Protein AF-A0A1B9EQ49-F1 (afdb_monomer_lite)

Secondary structure (DSSP, 8-state):
--------S-------------S--S-------HHHHHHHHHHHHH-SS--HHHHHHHHHHTHHHHHTTGGGSHHHHHS-SSS---GGGSPPPSSSS--HHHHHHHHHT--HHHHHHHHHHHHHHHSS--HHHHHHHH-SHHHHHHHHHHHHHHIIIIIHHHHTTS--

Sequence (168 aa):
MRESIDANPSGVVVLAELSFSASDPAQVRFAVSSMWEVAPSFRLLRARAVHPVHRAWTDQVRPRPTAAGLDRGRLSELIPPSGYVPDFLNPAPAGPAPAPQAEWRAIRASATGRVRQDLDHLARHRGTLGPRLRTLHADPDARLGKLTGELEAYGEVALAPYRARGCS

Foldseek 3Di:
DDDDDDDDDDDDDPPDDDDDDDDDPDDPQAADAPVVVVQVLLLQLVDPDHDPVCVVLSVVQNVQCVVVVLCVDPSVQQRDNDDDHQCLLVDDDPDRHDDNVVSLVSSLVDDLVSLLVSLVVSCVVVVHGDPLSVVCNVPVNVNSVVVSVSSVSCCVRRPVVPPVVPDD

pLDDT: mean 79.98, std 22.29, range [30.91, 98.44]

Radius of gyration: 20.29 Å; chains: 1; bounding box: 47×72×36 Å

Structure (mmCIF, N/CA/C/O backbone):
data_AF-A0A1B9EQ49-F1
#
_entry.id   AF-A0A1B9EQ49-F1
#
loop_
_atom_site.group_PDB
_atom_site.id
_atom_site.type_symbol
_atom_site.label_atom_id
_atom_site.label_alt_id
_atom_site.label_comp_id
_atom_site.label_asym_id
_atom_site.label_entity_id
_atom_site.label_seq_id
_atom_site.pdbx_PDB_ins_code
_atom_site.Cartn_x
_atom_site.Cartn_y
_atom_site.Cartn_z
_atom_site.occupancy
_atom_site.B_iso_or_equiv
_atom_site.auth_seq_id
_atom_site.auth_comp_id
_atom_site.auth_asym_id
_atom_site.auth_atom_id
_atom_site.pdbx_PDB_model_num
ATOM 1 N N . MET A 1 1 ? 12.658 56.145 1.649 1.00 35.97 1 MET A N 1
ATOM 2 C CA . MET A 1 1 ? 11.307 56.172 1.055 1.00 35.97 1 MET A CA 1
ATOM 3 C C . MET A 1 1 ? 10.518 55.073 1.742 1.00 35.97 1 MET A C 1
ATOM 5 O O . MET A 1 1 ? 10.991 53.947 1.766 1.00 35.97 1 MET A O 1
ATOM 9 N N . ARG A 1 2 ? 9.461 55.447 2.466 1.00 37.12 2 ARG A N 1
ATOM 10 C CA . ARG A 1 2 ? 8.596 54.535 3.225 1.00 37.12 2 ARG A CA 1
ATOM 11 C C . ARG A 1 2 ? 7.690 53.788 2.254 1.00 37.12 2 ARG A C 1
ATOM 13 O O . ARG A 1 2 ? 7.083 54.456 1.431 1.00 37.12 2 ARG A O 1
ATOM 20 N N . GLU A 1 3 ? 7.506 52.492 2.464 1.00 31.33 3 GLU A N 1
ATOM 21 C CA . GLU A 1 3 ? 6.237 51.823 2.180 1.00 31.33 3 GLU A CA 1
ATOM 22 C C . GLU A 1 3 ? 6.036 50.702 3.205 1.00 31.33 3 GLU A C 1
ATOM 24 O O . GLU A 1 3 ? 6.805 49.747 3.286 1.00 31.33 3 GLU A O 1
ATOM 29 N N . SER A 1 4 ? 5.029 50.897 4.051 1.00 39.56 4 SER A N 1
ATOM 30 C CA . SER A 1 4 ? 4.423 49.886 4.909 1.00 39.56 4 SER A CA 1
ATOM 31 C C . SER A 1 4 ? 3.062 49.568 4.316 1.00 39.56 4 SER A C 1
ATOM 33 O O . SER A 1 4 ? 2.279 50.502 4.174 1.00 39.56 4 SER A O 1
ATOM 35 N N . ILE A 1 5 ? 2.773 48.294 4.042 1.00 37.84 5 ILE A N 1
ATOM 36 C CA . ILE A 1 5 ? 1.405 47.764 3.976 1.00 37.84 5 ILE A CA 1
ATOM 37 C C . ILE A 1 5 ? 1.375 46.385 4.655 1.00 37.84 5 ILE A C 1
ATOM 39 O O . ILE A 1 5 ? 1.961 45.415 4.184 1.00 37.84 5 ILE A O 1
ATOM 43 N N . ASP A 1 6 ? 0.717 46.407 5.811 1.00 30.91 6 ASP A N 1
ATOM 44 C CA . ASP A 1 6 ? -0.206 45.443 6.409 1.00 30.91 6 ASP A CA 1
ATOM 45 C C . ASP A 1 6 ? 0.185 43.979 6.647 1.00 30.91 6 ASP A C 1
ATOM 47 O O . ASP A 1 6 ? 0.235 43.119 5.771 1.00 30.91 6 ASP A O 1
ATOM 51 N N . ALA A 1 7 ? 0.295 43.687 7.944 1.00 44.66 7 ALA A N 1
ATOM 52 C CA . ALA A 1 7 ? 0.115 42.367 8.513 1.00 44.66 7 ALA A CA 1
ATOM 53 C C . ALA A 1 7 ? -1.345 41.897 8.360 1.00 44.66 7 ALA A C 1
ATOM 55 O O . ALA A 1 7 ? -2.274 42.615 8.727 1.00 44.66 7 ALA A O 1
ATOM 56 N N . ASN A 1 8 ? -1.536 40.646 7.931 1.00 36.16 8 ASN A N 1
ATOM 57 C CA . ASN A 1 8 ? -2.736 39.861 8.232 1.00 36.16 8 ASN A CA 1
ATOM 58 C C . ASN A 1 8 ? -2.302 38.502 8.829 1.00 36.16 8 ASN A C 1
ATOM 60 O O . ASN A 1 8 ? -1.345 37.902 8.325 1.00 36.16 8 ASN A O 1
ATOM 64 N N . PRO A 1 9 ? -2.928 38.023 9.923 1.00 42.16 9 PRO A N 1
ATOM 65 C CA . PRO A 1 9 ? -2.350 37.068 10.847 1.00 42.16 9 PRO A CA 1
ATOM 66 C C . PRO A 1 9 ? -2.898 35.664 10.596 1.00 42.16 9 PRO A C 1
ATOM 68 O O . PRO A 1 9 ? -4.071 35.391 10.818 1.00 42.16 9 PRO A O 1
ATOM 71 N N . SER A 1 10 ? -2.032 34.771 10.140 1.00 36.69 10 SER A N 1
ATOM 72 C CA . SER A 1 10 ? -2.033 33.317 10.382 1.00 36.69 10 SER A CA 1
ATOM 73 C C . SER A 1 10 ? -0.975 32.747 9.452 1.00 36.69 10 SER A C 1
ATOM 75 O O . SER A 1 10 ? -1.255 32.174 8.402 1.00 36.69 10 SER A O 1
ATOM 77 N N . GLY A 1 11 ? 0.277 33.028 9.802 1.00 41.41 11 GLY A N 1
ATOM 78 C CA . GLY A 1 11 ? 1.422 32.503 9.088 1.00 41.41 11 GLY A CA 1
ATOM 79 C C . GLY A 1 11 ? 1.582 31.022 9.377 1.00 41.41 11 GLY A C 1
ATOM 80 O O . GLY A 1 11 ? 1.696 30.659 10.538 1.00 41.41 11 GLY A O 1
ATOM 81 N N . VAL A 1 12 ? 1.643 30.212 8.320 1.00 31.83 12 VAL A N 1
ATOM 82 C CA . VAL A 1 12 ? 2.736 29.256 8.113 1.00 31.83 12 VAL A CA 1
ATOM 83 C C . VAL A 1 12 ? 2.890 29.038 6.601 1.00 31.83 12 VAL A C 1
ATOM 85 O O . VAL A 1 12 ? 2.114 28.316 5.982 1.00 31.83 12 VAL A O 1
ATOM 88 N N . VAL A 1 13 ? 3.927 29.625 6.008 1.00 33.09 13 VAL A N 1
ATOM 89 C CA . VAL A 1 13 ? 4.561 29.061 4.811 1.00 33.09 13 VAL A CA 1
ATOM 90 C C . VAL A 1 13 ? 5.803 28.344 5.328 1.00 33.09 13 VAL A C 1
ATOM 92 O O . VAL A 1 13 ? 6.741 29.002 5.771 1.00 33.09 13 VAL A O 1
ATOM 95 N N . VAL A 1 14 ? 5.814 27.006 5.333 1.00 33.25 14 VAL A N 1
ATOM 96 C CA . VAL A 1 14 ? 7.046 26.261 5.639 1.00 33.25 14 VAL A CA 1
ATOM 97 C C . VAL A 1 14 ? 7.892 26.223 4.370 1.00 33.25 14 VAL A C 1
ATOM 99 O O . VAL A 1 14 ? 7.800 25.291 3.575 1.00 33.25 14 VAL A O 1
ATOM 102 N N . LEU A 1 15 ? 8.708 27.255 4.167 1.00 35.81 15 LEU A N 1
ATOM 103 C CA . LEU A 1 15 ? 9.909 27.134 3.347 1.00 35.81 15 LEU A CA 1
ATOM 104 C C . LEU A 1 15 ? 10.996 26.555 4.254 1.00 35.81 15 LEU A C 1
ATOM 106 O O . LEU A 1 15 ? 11.502 27.236 5.141 1.00 35.81 15 LEU A O 1
ATOM 110 N N . ALA A 1 16 ? 11.317 25.276 4.076 1.00 38.94 16 ALA A N 1
ATOM 111 C CA . ALA A 1 16 ? 12.477 24.690 4.730 1.00 38.94 16 ALA A CA 1
ATOM 112 C C . ALA A 1 16 ? 13.731 25.091 3.938 1.00 38.94 16 ALA A C 1
ATOM 114 O O . ALA A 1 16 ? 14.064 24.469 2.931 1.00 38.94 16 ALA A O 1
ATOM 115 N N . GLU A 1 17 ? 14.401 26.153 4.379 1.00 37.28 17 GLU A N 1
ATOM 116 C CA . GLU A 1 17 ? 15.755 26.489 3.944 1.00 37.28 17 GLU A CA 1
ATOM 117 C C . GLU A 1 17 ? 16.744 25.652 4.774 1.00 37.28 17 GLU A C 1
ATOM 119 O O . GLU A 1 17 ? 16.783 25.735 6.002 1.00 37.28 17 GLU A O 1
ATOM 124 N N . LEU A 1 18 ? 17.486 24.760 4.111 1.00 35.91 18 LEU A N 1
ATOM 125 C CA . LEU A 1 18 ? 18.463 23.876 4.750 1.00 35.91 18 LEU A CA 1
ATOM 126 C C . LEU A 1 18 ? 19.827 24.573 4.810 1.00 35.91 18 LEU A C 1
ATOM 128 O O . LEU A 1 18 ? 20.614 24.504 3.868 1.00 35.91 18 LEU A O 1
ATOM 132 N N . SER A 1 19 ? 20.122 25.207 5.942 1.00 37.22 19 SER A N 1
ATOM 133 C CA . SER A 1 19 ? 21.464 25.700 6.261 1.00 37.22 19 SER A CA 1
ATOM 134 C C . SER A 1 19 ? 22.340 24.548 6.758 1.00 37.22 19 SER A C 1
ATOM 136 O O . SER A 1 19 ? 22.156 24.051 7.869 1.00 37.22 19 SER A O 1
ATOM 138 N N . PHE A 1 20 ? 23.309 24.118 5.948 1.00 34.97 20 PHE A N 1
ATOM 139 C CA . PHE A 1 20 ? 24.346 23.177 6.376 1.00 34.97 20 PHE A CA 1
ATOM 140 C C . PHE A 1 20 ? 25.438 23.930 7.146 1.00 34.97 20 PHE A C 1
ATOM 142 O O . PHE A 1 20 ? 26.221 24.669 6.554 1.00 34.97 20 PHE A O 1
ATOM 149 N N . SER A 1 21 ? 25.512 23.723 8.463 1.00 34.59 21 SER A N 1
ATOM 150 C CA . SER A 1 21 ? 26.691 24.083 9.256 1.00 34.59 21 SER A CA 1
ATOM 151 C C . SER A 1 21 ? 27.569 22.846 9.427 1.00 34.59 21 SER A C 1
ATOM 153 O O . SER A 1 21 ? 27.127 21.817 9.937 1.00 34.59 21 SER A O 1
ATOM 155 N N . ALA A 1 22 ? 28.810 22.938 8.956 1.00 44.66 22 ALA A N 1
ATOM 156 C CA . ALA A 1 22 ? 29.803 21.882 9.044 1.00 44.66 22 ALA A CA 1
ATOM 157 C C . ALA A 1 22 ? 30.376 21.822 10.465 1.00 44.66 22 ALA A C 1
ATOM 159 O O . ALA A 1 22 ? 31.371 22.480 10.758 1.00 44.66 22 ALA A O 1
ATOM 160 N N . SER A 1 23 ? 29.765 21.041 11.354 1.00 43.09 23 SER A N 1
ATOM 161 C CA . SER A 1 23 ? 30.467 20.426 12.488 1.00 43.09 23 SER A CA 1
ATOM 162 C C . SER A 1 23 ? 29.663 19.244 13.025 1.00 43.09 23 SER A C 1
ATOM 164 O O . SER A 1 23 ? 28.531 19.404 13.463 1.00 43.09 23 SER A O 1
ATOM 166 N N . ASP A 1 24 ? 30.312 18.081 12.971 1.00 39.19 24 ASP A N 1
ATOM 167 C CA . ASP A 1 24 ? 29.872 16.724 13.326 1.00 39.19 24 ASP A CA 1
ATOM 168 C C . ASP A 1 24 ? 29.082 15.923 12.256 1.00 39.19 24 ASP A C 1
ATOM 170 O O . ASP A 1 24 ? 27.850 15.877 12.251 1.00 39.19 24 ASP A O 1
ATOM 174 N N . PRO A 1 25 ? 29.778 15.242 11.321 1.00 41.56 25 PRO A N 1
ATOM 175 C CA . PRO A 1 25 ? 29.178 14.320 10.358 1.00 41.56 25 PRO A CA 1
ATOM 176 C C . PRO A 1 25 ? 28.892 12.940 10.985 1.00 41.56 25 PRO A C 1
ATOM 178 O O . PRO A 1 25 ? 29.343 11.910 10.484 1.00 41.56 25 PRO A O 1
ATOM 181 N N . ALA A 1 26 ? 28.112 12.888 12.065 1.00 44.03 26 ALA A N 1
ATOM 182 C CA . ALA A 1 26 ? 27.596 11.646 12.634 1.00 44.03 26 ALA A CA 1
ATOM 183 C C . ALA A 1 26 ? 26.064 11.574 12.485 1.00 44.03 26 ALA A C 1
ATOM 185 O O . ALA A 1 26 ? 25.294 11.901 13.377 1.00 44.03 26 ALA A O 1
ATOM 186 N N . GLN A 1 27 ? 25.639 11.042 11.335 1.00 39.72 27 GLN A N 1
ATOM 187 C CA . GLN A 1 27 ? 24.347 10.372 11.127 1.00 39.72 27 GLN A CA 1
ATOM 188 C C . GLN A 1 27 ? 23.064 11.223 11.051 1.00 39.72 27 GLN A C 1
ATOM 190 O O . GLN A 1 27 ? 22.079 10.937 11.727 1.00 39.72 27 GLN A O 1
ATOM 195 N N . VAL A 1 28 ? 22.963 12.106 10.055 1.00 40.62 28 VAL A N 1
ATOM 196 C CA . VAL A 1 28 ? 21.652 12.340 9.414 1.00 40.62 28 VAL A CA 1
ATOM 197 C C . VAL A 1 28 ? 21.422 11.220 8.395 1.00 40.62 28 VAL A C 1
ATOM 199 O O . VAL A 1 28 ? 21.668 11.369 7.201 1.00 40.62 28 VAL A O 1
ATOM 202 N N . ARG A 1 29 ? 21.020 10.035 8.870 1.00 49.69 29 ARG A N 1
ATOM 203 C CA . ARG A 1 29 ? 20.536 8.961 7.990 1.00 49.69 29 ARG A CA 1
ATOM 204 C C . ARG A 1 29 ? 19.038 9.160 7.790 1.00 49.69 29 ARG A C 1
ATOM 206 O O . ARG A 1 29 ? 18.258 8.937 8.712 1.00 49.69 29 ARG A O 1
ATOM 213 N N . PHE A 1 30 ? 18.640 9.593 6.595 1.00 49.78 30 PHE A N 1
ATOM 214 C CA . PHE A 1 30 ? 17.230 9.650 6.215 1.00 49.78 30 PHE A CA 1
ATOM 215 C C . PHE A 1 30 ? 16.613 8.253 6.347 1.00 49.78 30 PHE A C 1
ATOM 217 O O . PHE A 1 30 ? 17.120 7.285 5.780 1.00 49.78 30 PHE A O 1
ATOM 224 N N . ALA A 1 31 ? 15.525 8.135 7.108 1.00 53.84 31 ALA A N 1
ATOM 225 C CA . ALA A 1 31 ? 14.733 6.917 7.121 1.00 53.84 31 ALA A CA 1
ATOM 226 C C . ALA A 1 31 ? 13.991 6.814 5.783 1.00 53.84 31 ALA A C 1
ATOM 228 O O . ALA A 1 31 ? 12.996 7.502 5.568 1.00 53.84 31 ALA A O 1
ATOM 229 N N . VAL A 1 32 ? 14.482 5.978 4.869 1.00 63.16 32 VAL A N 1
ATOM 230 C CA . VAL A 1 32 ? 13.719 5.612 3.672 1.00 63.16 32 VAL A CA 1
ATOM 231 C C . VAL A 1 32 ? 12.729 4.537 4.102 1.00 63.16 32 VAL A C 1
ATOM 233 O O . VAL A 1 32 ? 13.139 3.441 4.472 1.00 63.16 32 VAL A O 1
ATOM 236 N N . SER A 1 33 ? 11.437 4.866 4.125 1.00 72.06 33 SER A N 1
ATOM 237 C CA . SER A 1 33 ? 10.410 3.874 4.444 1.00 72.06 33 SER A CA 1
ATOM 238 C C . SER A 1 33 ? 10.258 2.886 3.284 1.00 72.06 33 SER A C 1
ATOM 240 O O . SER A 1 33 ? 10.247 3.261 2.113 1.00 72.06 33 SER A O 1
ATOM 242 N N . SER A 1 34 ? 10.092 1.610 3.606 1.00 79.00 34 SER A N 1
ATOM 243 C CA . SER A 1 34 ? 9.869 0.509 2.670 1.00 79.00 34 SER A CA 1
ATOM 244 C C . SER A 1 34 ? 8.673 0.764 1.751 1.00 79.00 34 SER A C 1
ATOM 246 O O . SER A 1 34 ? 8.672 0.331 0.595 1.00 79.00 34 SER A O 1
ATOM 248 N N . MET A 1 35 ? 7.668 1.511 2.215 1.00 84.94 35 MET A N 1
ATOM 249 C CA . MET A 1 35 ? 6.536 1.907 1.378 1.00 84.94 35 MET A CA 1
ATOM 250 C C . MET A 1 35 ? 6.881 2.925 0.287 1.00 84.94 35 MET A C 1
ATOM 252 O O . MET A 1 35 ? 6.233 2.901 -0.767 1.00 84.94 35 MET A O 1
ATOM 256 N N . TRP A 1 36 ? 7.939 3.728 0.461 1.00 81.12 36 TRP A N 1
ATOM 257 C CA . TRP A 1 36 ? 8.471 4.591 -0.601 1.00 81.12 36 TRP A CA 1
ATOM 258 C C . TRP A 1 36 ? 9.083 3.803 -1.754 1.00 81.12 36 TRP A C 1
ATOM 260 O O . TRP A 1 36 ? 9.148 4.320 -2.862 1.00 81.12 36 TRP A O 1
ATOM 270 N N . GLU A 1 37 ? 9.475 2.547 -1.546 1.00 88.06 37 GLU A N 1
ATOM 271 C CA . GLU A 1 37 ? 9.881 1.661 -2.639 1.00 88.06 37 GLU A CA 1
ATOM 272 C C . GLU A 1 37 ? 8.682 0.894 -3.209 1.00 88.06 37 GLU A C 1
ATOM 274 O O . GLU A 1 37 ? 8.532 0.769 -4.429 1.00 88.06 37 GLU A O 1
ATOM 279 N N . VAL A 1 38 ? 7.797 0.385 -2.343 1.00 91.44 38 VAL A N 1
ATOM 280 C CA . VAL A 1 38 ? 6.678 -0.482 -2.746 1.00 91.44 38 VAL A CA 1
ATOM 281 C C . VAL A 1 38 ? 5.675 0.241 -3.639 1.00 91.44 38 VAL A C 1
ATOM 283 O O . VAL A 1 38 ? 5.376 -0.249 -4.727 1.00 91.44 38 VAL A O 1
ATOM 286 N N . ALA A 1 39 ? 5.157 1.400 -3.229 1.00 91.31 39 ALA A N 1
ATOM 287 C CA . ALA A 1 39 ? 4.108 2.078 -3.988 1.00 91.31 39 ALA A CA 1
ATOM 288 C C . ALA A 1 39 ? 4.537 2.493 -5.414 1.00 91.31 39 ALA A C 1
ATOM 290 O O . ALA A 1 39 ? 3.823 2.150 -6.366 1.00 91.31 39 ALA A O 1
ATOM 291 N N . PRO A 1 40 ? 5.677 3.185 -5.628 1.00 91.25 40 PRO A N 1
ATOM 292 C CA . PRO A 1 40 ? 6.097 3.561 -6.977 1.00 91.25 40 PRO A CA 1
ATOM 293 C C . PRO A 1 40 ? 6.527 2.359 -7.820 1.00 91.25 40 PRO A C 1
ATOM 295 O O . PRO A 1 40 ? 6.163 2.306 -8.995 1.00 91.25 40 PRO A O 1
ATOM 298 N N . SER A 1 41 ? 7.218 1.363 -7.248 1.00 93.38 41 SER A N 1
ATOM 299 C CA . SER A 1 41 ? 7.580 0.147 -7.995 1.00 93.38 41 SER A CA 1
ATOM 300 C C . SER A 1 41 ? 6.339 -0.617 -8.457 1.00 93.38 41 SER A C 1
ATOM 302 O O . SER A 1 41 ? 6.254 -1.020 -9.617 1.00 93.38 41 SER A O 1
ATOM 304 N N . PHE A 1 42 ? 5.326 -0.741 -7.597 1.00 94.94 42 PHE A N 1
ATOM 305 C CA . PHE A 1 42 ? 4.084 -1.430 -7.927 1.00 94.94 42 PHE A CA 1
ATOM 306 C C . PHE A 1 42 ? 3.297 -0.687 -9.014 1.00 94.94 42 PHE A C 1
ATOM 308 O O . PHE A 1 42 ? 2.780 -1.307 -9.946 1.00 94.94 42 PHE A O 1
ATOM 315 N N . ARG A 1 43 ? 3.253 0.653 -8.955 1.00 94.38 43 ARG A N 1
ATOM 316 C CA . ARG A 1 43 ? 2.680 1.489 -10.026 1.00 94.38 43 ARG A CA 1
ATOM 317 C C . ARG A 1 43 ? 3.417 1.296 -11.346 1.00 94.38 43 ARG A C 1
ATOM 319 O O . ARG A 1 43 ? 2.772 1.078 -12.369 1.00 94.38 43 ARG A O 1
ATOM 326 N N . LEU A 1 44 ? 4.747 1.318 -11.319 1.00 94.31 44 LEU A N 1
ATOM 327 C CA . LEU A 1 44 ? 5.592 1.128 -12.496 1.00 94.31 44 LEU A CA 1
ATOM 328 C C . LEU A 1 44 ? 5.366 -0.249 -13.143 1.00 94.31 44 LEU A C 1
ATOM 330 O O . LEU A 1 44 ? 5.176 -0.341 -14.356 1.00 94.31 44 LEU A O 1
ATOM 334 N N . LEU A 1 45 ? 5.280 -1.311 -12.335 1.00 94.12 45 LEU A N 1
ATOM 335 C CA . LEU A 1 45 ? 4.977 -2.672 -12.797 1.00 94.12 45 LEU A CA 1
ATOM 336 C C . LEU A 1 45 ? 3.549 -2.849 -13.323 1.00 94.12 45 LEU A C 1
ATOM 338 O O . LEU A 1 45 ? 3.275 -3.838 -13.995 1.00 94.12 45 LEU A O 1
ATOM 342 N N . ARG A 1 46 ? 2.632 -1.919 -13.044 1.00 92.06 46 ARG A N 1
ATOM 343 C CA . ARG A 1 46 ? 1.251 -1.932 -13.559 1.00 92.06 46 ARG A CA 1
ATOM 344 C C . ARG A 1 46 ? 0.999 -0.895 -14.649 1.00 92.06 46 ARG A C 1
ATOM 346 O O . ARG A 1 46 ? -0.077 -0.895 -15.247 1.00 92.06 46 ARG A O 1
ATOM 353 N N . ALA A 1 47 ? 1.969 -0.031 -14.928 1.00 91.94 47 ALA A N 1
ATOM 354 C CA . ALA A 1 47 ? 1.854 0.979 -15.964 1.00 91.94 47 ALA A CA 1
ATOM 355 C C . ALA A 1 47 ? 1.686 0.321 -17.342 1.00 91.94 47 ALA A C 1
ATOM 357 O O . ALA A 1 47 ? 2.319 -0.698 -17.643 1.00 91.94 47 ALA A O 1
ATOM 358 N N . ARG A 1 48 ? 0.821 0.922 -18.173 1.00 87.94 48 ARG A N 1
ATOM 359 C CA . ARG A 1 48 ? 0.598 0.514 -19.573 1.00 87.94 48 ARG A CA 1
ATOM 360 C C . ARG A 1 48 ? 1.790 0.856 -20.463 1.00 87.94 48 ARG A C 1
ATOM 362 O O . ARG A 1 48 ? 2.098 0.107 -21.379 1.00 87.94 48 ARG A O 1
ATOM 369 N N . ALA A 1 49 ? 2.442 1.979 -20.180 1.00 89.75 49 ALA A N 1
ATOM 370 C CA . ALA A 1 49 ? 3.650 2.424 -20.853 1.00 89.75 49 ALA A CA 1
ATOM 371 C C . ALA A 1 49 ? 4.754 2.599 -19.810 1.00 89.75 49 ALA A C 1
ATOM 373 O O . ALA A 1 49 ? 4.531 3.202 -18.761 1.00 89.75 49 ALA A O 1
ATOM 374 N N . VAL A 1 50 ? 5.931 2.053 -20.102 1.00 90.94 50 VAL A N 1
ATOM 375 C CA . VAL A 1 50 ? 7.108 2.118 -19.234 1.00 90.94 50 VAL A CA 1
ATOM 376 C C . VAL A 1 50 ? 8.213 2.841 -19.990 1.00 90.94 50 VAL A C 1
ATOM 378 O O . VAL A 1 50 ? 8.506 2.500 -21.140 1.00 90.94 50 VAL A O 1
ATOM 381 N N . HIS A 1 51 ? 8.822 3.839 -19.348 1.00 91.19 51 HIS A N 1
ATOM 382 C CA . HIS A 1 51 ? 9.961 4.556 -19.914 1.00 91.19 51 HIS A CA 1
ATOM 383 C C . HIS A 1 51 ? 11.112 3.574 -20.214 1.00 91.19 51 HIS A C 1
ATOM 385 O O . HIS A 1 51 ? 11.361 2.690 -19.388 1.00 91.19 51 HIS A O 1
ATOM 391 N N . PRO A 1 52 ? 11.850 3.714 -21.335 1.00 93.44 52 PRO A N 1
ATOM 392 C CA . PRO A 1 52 ? 12.907 2.773 -21.720 1.00 93.44 52 PRO A CA 1
ATOM 393 C C . PRO A 1 52 ? 13.916 2.447 -20.609 1.00 93.44 52 PRO A C 1
ATOM 395 O O . PRO A 1 52 ? 14.303 1.291 -20.470 1.00 93.44 52 PRO A O 1
ATOM 398 N N . VAL A 1 53 ? 14.253 3.427 -19.761 1.00 92.56 53 VAL A N 1
ATOM 399 C CA . VAL A 1 53 ? 15.174 3.260 -18.615 1.00 92.56 53 VAL A CA 1
ATOM 400 C C . VAL A 1 53 ? 14.739 2.178 -17.617 1.00 92.56 53 VAL A C 1
ATOM 402 O O . VAL A 1 53 ? 15.577 1.555 -16.977 1.00 92.56 53 VAL A O 1
ATOM 405 N N . HIS A 1 54 ? 13.435 1.917 -17.495 1.00 90.56 54 HIS A N 1
ATOM 406 C CA . HIS A 1 54 ? 12.895 0.925 -16.567 1.00 90.56 54 HIS A CA 1
ATOM 407 C C . HIS A 1 54 ? 12.492 -0.385 -17.249 1.00 90.56 54 HIS A C 1
ATOM 409 O O . HIS A 1 54 ? 12.165 -1.342 -16.550 1.00 90.56 54 HIS A O 1
ATOM 415 N N . ARG A 1 55 ? 12.522 -0.456 -18.589 1.00 91.94 55 ARG A N 1
ATOM 416 C CA . ARG A 1 55 ? 11.961 -1.580 -19.355 1.00 91.94 55 ARG A CA 1
ATOM 417 C C . ARG A 1 55 ? 12.601 -2.919 -18.981 1.00 91.94 55 ARG A C 1
ATOM 419 O O . ARG A 1 55 ? 11.885 -3.855 -18.648 1.00 91.94 55 ARG A O 1
ATOM 426 N N . ALA A 1 56 ? 13.933 -2.984 -18.953 1.00 92.31 56 ALA A N 1
ATOM 427 C CA . ALA A 1 56 ? 14.655 -4.216 -18.624 1.00 92.31 56 ALA A CA 1
ATOM 428 C C . ALA A 1 56 ? 14.277 -4.759 -17.234 1.00 92.31 56 ALA A C 1
ATOM 430 O O . ALA A 1 56 ? 14.015 -5.950 -17.073 1.00 92.31 56 ALA A O 1
ATOM 431 N N . TRP A 1 57 ? 14.187 -3.873 -16.236 1.00 92.75 57 TRP A N 1
ATOM 432 C CA . TRP A 1 57 ? 13.758 -4.247 -14.890 1.00 92.75 57 TRP A CA 1
ATOM 433 C C . TRP A 1 57 ? 12.283 -4.667 -14.862 1.00 92.75 57 TRP A C 1
ATOM 435 O O . TRP A 1 57 ? 11.958 -5.712 -14.300 1.00 92.75 57 TRP A O 1
ATOM 445 N N . THR A 1 58 ? 11.380 -3.913 -15.503 1.00 94.56 58 THR A N 1
ATOM 446 C CA . THR A 1 58 ? 9.953 -4.262 -15.499 1.00 94.56 58 THR A CA 1
ATOM 447 C C . THR A 1 58 ? 9.671 -5.579 -16.204 1.00 94.56 58 THR A C 1
ATOM 449 O O . THR A 1 58 ? 8.847 -6.342 -15.709 1.00 94.56 58 THR A O 1
ATOM 452 N N . ASP A 1 59 ? 10.344 -5.866 -17.318 1.00 94.12 59 ASP A N 1
ATOM 453 C CA . ASP A 1 59 ? 10.149 -7.105 -18.077 1.00 94.12 59 ASP A CA 1
ATOM 454 C C . ASP A 1 59 ? 10.622 -8.317 -17.263 1.00 94.12 59 ASP A C 1
ATOM 456 O O . ASP A 1 59 ? 9.969 -9.360 -17.249 1.00 94.12 59 ASP A O 1
ATOM 460 N N . GLN A 1 60 ? 11.707 -8.152 -16.500 1.00 94.44 60 GLN A N 1
ATOM 461 C CA . GLN A 1 60 ? 12.225 -9.186 -15.608 1.00 94.44 60 GLN A CA 1
ATOM 462 C C . GLN A 1 60 ? 11.342 -9.418 -14.369 1.00 94.44 60 GLN A C 1
ATOM 464 O O . GLN A 1 60 ? 11.199 -10.556 -13.914 1.00 94.44 60 GLN A O 1
ATOM 469 N N . VAL A 1 61 ? 10.793 -8.352 -13.779 1.00 95.31 61 VAL A N 1
ATOM 470 C CA . VAL A 1 61 ? 10.113 -8.428 -12.476 1.00 95.31 61 VAL A CA 1
ATOM 471 C C . VAL A 1 61 ? 8.619 -8.682 -12.608 1.00 95.31 61 VAL A C 1
ATOM 473 O O . VAL A 1 61 ? 8.086 -9.474 -11.835 1.00 95.31 61 VAL A O 1
ATOM 476 N N . ARG A 1 62 ? 7.935 -8.071 -13.584 1.00 94.69 62 ARG A N 1
ATOM 477 C CA . ARG A 1 62 ? 6.467 -8.133 -13.738 1.00 94.69 62 ARG A CA 1
ATOM 478 C C . ARG A 1 62 ? 5.886 -9.557 -13.705 1.00 94.69 62 ARG A C 1
ATOM 480 O O . ARG A 1 62 ? 4.854 -9.723 -13.056 1.00 94.69 62 ARG A O 1
ATOM 487 N N . PRO A 1 63 ? 6.516 -10.593 -14.297 1.00 95.81 63 PRO A N 1
ATOM 488 C CA . PRO A 1 63 ? 5.986 -11.954 -14.215 1.00 95.81 63 PRO A CA 1
ATOM 489 C C . PRO A 1 63 ? 5.874 -12.502 -12.783 1.00 95.81 63 PRO A C 1
ATOM 491 O O . PRO A 1 63 ? 4.994 -13.320 -12.523 1.00 95.81 63 PRO A O 1
ATOM 494 N N . ARG A 1 64 ? 6.718 -12.061 -11.835 1.00 95.12 64 ARG A N 1
ATOM 495 C CA . ARG A 1 64 ? 6.797 -12.658 -10.487 1.00 95.12 64 ARG A CA 1
ATOM 496 C C . ARG A 1 64 ? 5.605 -12.272 -9.599 1.00 95.12 64 ARG A C 1
ATOM 498 O O . ARG A 1 64 ? 4.940 -13.184 -9.110 1.00 95.12 64 ARG A O 1
ATOM 505 N N . PRO A 1 65 ? 5.245 -10.979 -9.427 1.00 94.00 65 PRO A N 1
ATOM 506 C CA . PRO A 1 65 ? 4.031 -10.616 -8.698 1.00 94.00 65 PRO A CA 1
ATOM 507 C C . PRO A 1 65 ? 2.755 -11.150 -9.355 1.00 94.00 65 PRO A C 1
ATOM 509 O O . PRO A 1 65 ? 1.823 -11.510 -8.642 1.00 94.00 65 PRO A O 1
ATOM 512 N N . THR A 1 66 ? 2.708 -11.234 -10.691 1.00 94.62 66 THR A N 1
ATOM 513 C CA . THR A 1 66 ? 1.564 -11.820 -11.410 1.00 94.62 66 THR A CA 1
ATOM 514 C C . THR A 1 66 ? 1.433 -13.318 -11.138 1.00 94.62 66 THR A C 1
ATOM 516 O O . THR A 1 66 ? 0.333 -13.779 -10.845 1.00 94.62 66 THR A O 1
ATOM 519 N N . ALA A 1 67 ? 2.533 -14.080 -11.162 1.00 94.69 67 ALA A N 1
ATOM 520 C CA . ALA A 1 67 ? 2.518 -15.503 -10.811 1.00 94.69 67 ALA A CA 1
ATOM 521 C C . ALA A 1 67 ? 2.080 -15.743 -9.353 1.00 94.69 67 ALA A C 1
ATOM 523 O O . ALA A 1 67 ? 1.392 -16.719 -9.069 1.00 94.69 67 ALA A O 1
ATOM 524 N N . ALA A 1 68 ? 2.412 -14.819 -8.446 1.00 92.75 68 ALA A N 1
ATOM 525 C CA . ALA A 1 68 ? 1.955 -14.830 -7.056 1.00 92.75 68 ALA A CA 1
ATOM 526 C C . ALA A 1 68 ? 0.526 -14.267 -6.855 1.00 92.75 68 ALA A C 1
ATOM 528 O O . ALA A 1 68 ? 0.037 -14.215 -5.728 1.00 92.75 68 ALA A O 1
ATOM 529 N N . GLY A 1 69 ? -0.149 -13.810 -7.919 1.00 92.81 69 GLY A N 1
ATOM 530 C CA . GLY A 1 69 ? -1.498 -13.228 -7.861 1.00 92.81 69 GLY A CA 1
ATOM 531 C C . GLY A 1 69 ? -1.594 -11.861 -7.163 1.00 92.81 69 GLY A C 1
ATOM 532 O O . GLY A 1 69 ? -2.693 -11.410 -6.826 1.00 92.81 69 GLY A O 1
ATOM 533 N N . LEU A 1 70 ? -0.462 -11.188 -6.937 1.00 93.38 70 LEU A N 1
ATOM 534 C CA . LEU A 1 70 ? -0.371 -9.921 -6.199 1.00 93.38 70 LEU A CA 1
ATOM 535 C C . LEU A 1 70 ? -0.833 -8.714 -7.033 1.00 93.38 70 LEU A C 1
ATOM 537 O O . LEU A 1 70 ? -1.288 -7.709 -6.486 1.00 93.38 70 LEU A O 1
ATOM 541 N N . ASP A 1 71 ? -0.790 -8.820 -8.362 1.00 89.12 71 ASP A N 1
ATOM 542 C CA . ASP A 1 71 ? -1.252 -7.792 -9.306 1.00 89.12 71 ASP A CA 1
ATOM 543 C C . ASP A 1 71 ? -2.774 -7.560 -9.267 1.00 89.12 71 ASP A C 1
ATOM 545 O O . ASP A 1 71 ? -3.262 -6.525 -9.730 1.00 89.12 71 ASP A O 1
ATOM 549 N N . ARG A 1 72 ? -3.515 -8.506 -8.675 1.00 90.81 72 ARG A N 1
ATOM 550 C CA . ARG A 1 72 ? -4.974 -8.476 -8.492 1.00 90.81 72 ARG A CA 1
ATOM 551 C C . ARG A 1 72 ? -5.389 -8.481 -7.018 1.00 90.81 72 ARG A C 1
ATOM 553 O O . ARG A 1 72 ? -6.580 -8.598 -6.746 1.00 90.81 72 ARG A O 1
ATOM 560 N N . GLY A 1 73 ? -4.440 -8.398 -6.079 1.00 91.44 73 GLY A N 1
ATOM 561 C CA . GLY A 1 73 ? -4.657 -8.456 -4.626 1.00 91.44 73 GLY A CA 1
ATOM 562 C C . GLY A 1 73 ? -5.158 -7.146 -3.999 1.00 91.44 73 GLY A C 1
ATOM 563 O O . GLY A 1 73 ? -5.607 -6.236 -4.698 1.00 91.44 73 GLY A O 1
ATOM 564 N N . ARG A 1 74 ? -5.061 -7.018 -2.668 1.00 95.06 74 ARG A N 1
ATOM 565 C CA . ARG A 1 74 ? -5.374 -5.779 -1.919 1.00 95.06 74 ARG A CA 1
ATOM 566 C C .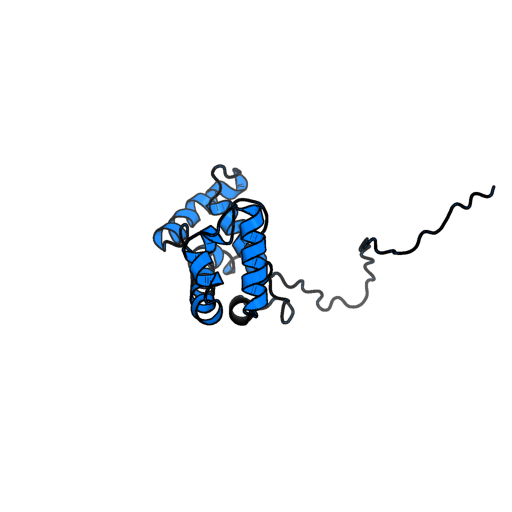 ARG A 1 74 ? -4.482 -4.627 -2.348 1.00 95.06 74 ARG A C 1
ATOM 568 O O . ARG A 1 74 ? -4.980 -3.514 -2.490 1.00 95.06 74 ARG A O 1
ATOM 575 N N . LEU A 1 75 ? -3.204 -4.900 -2.618 1.00 94.00 75 LEU A N 1
ATOM 576 C CA . LEU A 1 75 ? -2.265 -3.887 -3.117 1.00 94.00 75 LEU A CA 1
ATOM 577 C C . LEU A 1 75 ? -2.763 -3.240 -4.413 1.00 94.00 75 LEU A C 1
ATOM 579 O O . LEU A 1 75 ? -2.657 -2.030 -4.584 1.00 94.00 75 LEU A O 1
ATOM 583 N N . SER A 1 76 ? -3.391 -4.026 -5.293 1.00 93.38 76 SER A N 1
ATOM 584 C CA . SER A 1 76 ? -3.946 -3.525 -6.554 1.00 93.38 76 SER A CA 1
ATOM 585 C C . SER A 1 76 ? -5.112 -2.547 -6.377 1.00 93.38 76 SER A C 1
ATOM 587 O O . SER A 1 76 ? -5.302 -1.666 -7.225 1.00 93.38 76 SER A O 1
ATOM 589 N N . GLU A 1 77 ? -5.864 -2.697 -5.281 1.00 95.00 77 GLU A N 1
ATOM 590 C CA . GLU A 1 77 ? -6.987 -1.840 -4.904 1.00 95.00 77 GLU A CA 1
ATOM 591 C C . GLU A 1 77 ? -6.513 -0.614 -4.094 1.00 95.00 77 GLU A C 1
ATOM 593 O O . GLU A 1 77 ? -7.053 0.472 -4.294 1.00 95.00 77 GLU A O 1
ATOM 598 N N . LEU A 1 78 ? -5.493 -0.765 -3.231 1.00 94.88 78 LEU A N 1
ATOM 599 C CA . LEU A 1 78 ? -4.933 0.301 -2.375 1.00 94.88 78 LEU A CA 1
ATOM 600 C C . LEU A 1 78 ? -4.000 1.263 -3.102 1.00 94.88 78 LEU A C 1
ATOM 602 O O . LEU A 1 78 ? -3.929 2.434 -2.741 1.00 94.88 78 LEU A O 1
ATOM 606 N N . ILE A 1 79 ? -3.253 0.758 -4.084 1.00 93.50 79 ILE A N 1
ATOM 607 C CA . ILE A 1 79 ? -2.248 1.522 -4.819 1.00 93.50 79 ILE A CA 1
ATOM 608 C C . ILE A 1 79 ? -2.803 1.762 -6.226 1.00 93.50 79 ILE A C 1
ATOM 610 O O . ILE A 1 79 ? -2.580 0.953 -7.140 1.00 93.50 79 ILE A O 1
ATOM 614 N N . PRO A 1 80 ? -3.576 2.847 -6.428 1.00 89.56 80 PRO A N 1
ATOM 615 C CA . PRO A 1 80 ? -4.057 3.195 -7.753 1.00 89.56 80 PRO A CA 1
ATOM 616 C C . PRO A 1 80 ? -2.884 3.581 -8.668 1.00 89.56 80 PRO A C 1
ATOM 618 O O . PRO A 1 80 ? -1.827 3.980 -8.165 1.00 89.56 80 PRO A O 1
ATOM 621 N N . PRO A 1 81 ? -3.054 3.513 -10.004 1.00 87.50 81 PRO A N 1
ATOM 622 C CA . PRO A 1 81 ? -2.022 3.928 -10.959 1.00 87.50 81 PRO A CA 1
ATOM 623 C C . PRO A 1 81 ? -1.517 5.360 -10.728 1.00 87.50 81 PRO A C 1
ATOM 625 O O . PRO A 1 81 ? -0.344 5.643 -10.947 1.00 87.50 81 PRO A O 1
ATOM 628 N N . SER A 1 82 ? -2.395 6.241 -10.246 1.00 86.69 82 SER A N 1
ATOM 629 C CA . SER A 1 82 ? -2.108 7.621 -9.858 1.00 86.69 82 SER A CA 1
ATOM 630 C C . SER A 1 82 ? -3.041 8.058 -8.722 1.00 86.69 82 SER A C 1
ATOM 632 O O . SER A 1 82 ? -4.042 7.395 -8.445 1.00 86.69 82 SER A O 1
ATOM 634 N N . GLY A 1 83 ? -2.711 9.168 -8.059 1.00 89.69 83 GLY A N 1
ATOM 635 C CA . GLY A 1 83 ? -3.535 9.757 -7.001 1.00 89.69 83 GLY A CA 1
ATOM 636 C C . GLY A 1 83 ? -3.236 9.222 -5.599 1.00 89.69 83 GLY A C 1
ATOM 637 O O . GLY A 1 83 ? -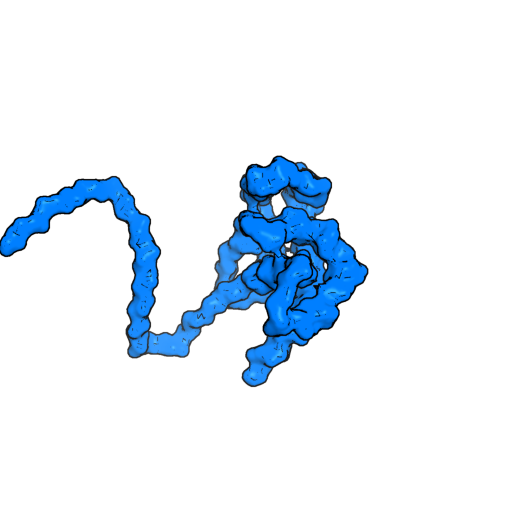2.131 8.742 -5.322 1.00 89.69 83 GLY A O 1
ATOM 638 N N . TYR A 1 84 ? -4.231 9.348 -4.721 1.00 92.38 84 TYR A N 1
ATOM 639 C CA . TYR A 1 84 ? -4.115 9.085 -3.289 1.00 92.38 84 TYR A CA 1
ATOM 640 C C . TYR A 1 84 ? -3.722 7.636 -2.969 1.00 92.38 84 TYR A C 1
ATOM 642 O O . TYR A 1 84 ? -4.263 6.688 -3.543 1.00 92.38 84 TYR A O 1
ATOM 650 N N . VAL A 1 85 ? -2.791 7.483 -2.028 1.00 92.56 85 VAL A N 1
ATOM 651 C CA . VAL A 1 85 ? -2.452 6.218 -1.368 1.00 92.56 85 VAL A CA 1
ATOM 652 C C . VAL A 1 85 ? -2.789 6.401 0.111 1.00 92.56 85 VAL A C 1
ATOM 654 O O . VAL A 1 85 ? -2.353 7.404 0.668 1.00 92.56 85 VAL A O 1
ATOM 657 N N . PRO A 1 86 ? -3.534 5.477 0.742 1.00 95.31 86 PRO A N 1
ATOM 658 C CA . PRO A 1 86 ? -3.908 5.583 2.148 1.00 95.31 86 PRO A CA 1
ATOM 659 C C . PRO A 1 86 ? -2.732 5.845 3.081 1.00 95.31 86 PRO A C 1
ATOM 661 O O . PRO A 1 86 ? -1.742 5.112 3.068 1.00 95.31 86 PRO A O 1
ATOM 664 N N . ASP A 1 87 ? -2.868 6.864 3.920 1.00 93.25 87 ASP A N 1
ATOM 665 C CA . ASP A 1 87 ? -1.774 7.359 4.750 1.00 93.25 87 ASP A CA 1
ATOM 666 C C . ASP A 1 87 ? -1.371 6.363 5.851 1.00 93.25 87 ASP A C 1
ATOM 668 O O . ASP A 1 87 ? -0.221 6.360 6.279 1.00 93.25 87 ASP A O 1
ATOM 672 N N . PHE A 1 88 ? -2.272 5.475 6.292 1.00 94.62 88 PHE A N 1
ATOM 673 C CA . PHE A 1 88 ? -1.951 4.384 7.224 1.00 94.62 88 PHE A CA 1
ATOM 674 C C . PHE A 1 88 ? -0.909 3.400 6.668 1.00 94.62 88 PHE A C 1
ATOM 676 O O .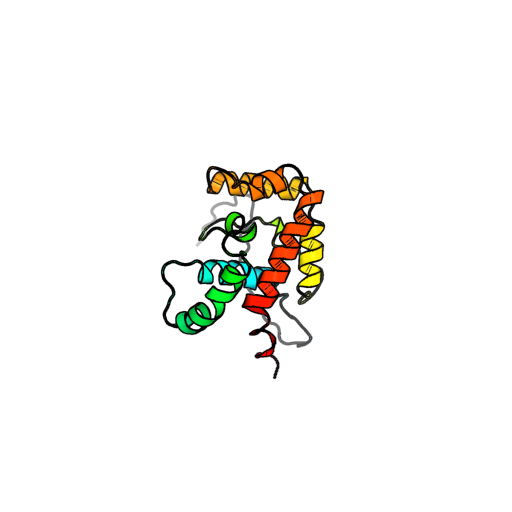 PHE A 1 88 ? -0.312 2.645 7.433 1.00 94.62 88 PHE A O 1
ATOM 683 N N . LEU A 1 89 ? -0.680 3.395 5.348 1.00 92.75 89 LEU A N 1
ATOM 684 C CA . LEU A 1 89 ? 0.413 2.634 4.751 1.00 92.75 89 LEU A CA 1
ATOM 685 C C . LEU A 1 89 ? 1.775 3.275 5.027 1.00 92.75 89 LEU A C 1
ATOM 687 O O . LEU A 1 89 ? 2.768 2.568 5.004 1.00 92.75 89 LEU A O 1
ATOM 691 N N . ASN A 1 90 ? 1.842 4.569 5.335 1.00 88.00 90 ASN A N 1
ATOM 692 C CA . ASN A 1 90 ? 3.079 5.273 5.666 1.00 88.00 90 ASN A CA 1
ATOM 693 C C . ASN A 1 90 ? 3.098 5.623 7.165 1.00 88.00 90 ASN A C 1
ATOM 695 O O . ASN A 1 90 ? 2.909 6.789 7.526 1.00 88.00 90 ASN A O 1
ATOM 699 N N . PRO A 1 91 ? 3.282 4.634 8.063 1.00 83.44 91 PRO A N 1
ATOM 700 C CA . PRO A 1 91 ? 3.370 4.909 9.488 1.00 83.44 91 PRO A CA 1
ATOM 701 C C . PRO A 1 91 ? 4.593 5.780 9.787 1.00 83.44 91 PRO A C 1
ATOM 703 O O . PRO A 1 91 ? 5.609 5.716 9.092 1.00 83.44 91 PRO A O 1
ATOM 706 N N . ALA A 1 92 ? 4.508 6.571 10.858 1.00 78.44 92 ALA A N 1
ATOM 707 C CA . ALA A 1 92 ? 5.662 7.316 11.339 1.00 78.44 92 ALA A CA 1
ATOM 708 C C . ALA A 1 92 ? 6.822 6.338 11.622 1.00 78.44 92 ALA A C 1
ATOM 710 O O . ALA A 1 92 ? 6.605 5.311 12.278 1.00 78.44 92 ALA A O 1
ATOM 711 N N . PRO A 1 93 ? 8.041 6.615 11.127 1.00 68.81 93 PRO A N 1
ATOM 712 C CA . PRO A 1 93 ? 9.166 5.720 11.333 1.00 68.81 93 PRO A CA 1
ATOM 713 C C . PRO A 1 93 ? 9.510 5.657 12.825 1.00 68.81 93 PRO A C 1
ATOM 715 O O . PRO A 1 93 ? 9.659 6.683 13.482 1.00 68.81 93 PRO A O 1
ATOM 718 N N . ALA A 1 94 ? 9.669 4.445 13.360 1.00 67.25 94 ALA A N 1
ATOM 719 C CA . ALA A 1 94 ? 10.043 4.229 14.763 1.00 67.25 94 ALA A CA 1
ATOM 720 C C . ALA A 1 94 ? 11.510 4.603 15.072 1.00 67.25 94 ALA A C 1
ATOM 722 O O . ALA A 1 94 ? 11.926 4.585 16.227 1.00 67.25 94 ALA A O 1
ATOM 723 N N . GLY A 1 95 ? 12.302 4.905 14.042 1.00 67.56 95 GLY A N 1
ATOM 724 C CA . GLY A 1 95 ? 13.718 5.243 14.127 1.00 67.56 95 GLY A CA 1
ATOM 725 C C . GLY A 1 95 ? 14.336 5.418 12.734 1.00 67.56 95 GLY A C 1
ATOM 726 O O . GLY A 1 95 ? 13.623 5.316 11.731 1.00 67.56 95 GLY A O 1
ATOM 727 N N . PRO A 1 96 ? 15.650 5.682 12.645 1.00 64.31 96 PRO A N 1
ATOM 728 C CA . PRO A 1 96 ? 16.347 5.794 11.368 1.00 64.31 96 PRO A CA 1
ATOM 729 C C . PRO A 1 96 ? 16.353 4.447 10.627 1.00 64.31 96 PRO A C 1
ATOM 731 O O . PRO A 1 96 ? 16.740 3.431 11.195 1.00 64.31 96 PRO A O 1
ATOM 734 N N . ALA A 1 97 ? 15.932 4.458 9.358 1.00 64.00 97 ALA A N 1
ATOM 735 C CA . ALA A 1 97 ? 15.919 3.311 8.437 1.00 64.00 97 ALA A CA 1
ATOM 736 C C . ALA A 1 97 ? 15.348 2.006 9.049 1.00 64.00 97 ALA A C 1
ATOM 738 O O . ALA A 1 97 ? 16.075 1.017 9.194 1.00 64.00 97 ALA A O 1
ATOM 739 N N . PRO A 1 98 ? 14.057 1.982 9.436 1.00 66.25 98 PRO A N 1
ATOM 740 C CA . PRO A 1 98 ? 13.455 0.788 10.013 1.00 66.25 98 PRO A CA 1
ATOM 741 C C . PRO A 1 98 ? 13.477 -0.366 9.003 1.00 66.25 98 PRO A C 1
ATOM 743 O O . PRO A 1 98 ? 13.214 -0.182 7.817 1.00 66.25 98 PRO A O 1
ATOM 746 N N . ALA A 1 99 ? 13.758 -1.580 9.479 1.00 77.81 99 ALA A N 1
ATOM 747 C CA . ALA A 1 99 ? 13.619 -2.769 8.645 1.00 77.81 99 ALA A CA 1
ATOM 748 C C . ALA A 1 99 ? 12.163 -2.895 8.143 1.00 77.81 99 ALA A C 1
ATOM 750 O O . ALA A 1 99 ? 11.242 -2.585 8.911 1.00 77.81 99 ALA A O 1
ATOM 751 N N . PRO A 1 100 ? 11.920 -3.422 6.927 1.00 81.75 100 PRO A N 1
ATOM 752 C CA . PRO A 1 100 ? 10.570 -3.560 6.376 1.00 81.75 100 PRO A CA 1
ATOM 753 C C . PRO A 1 100 ? 9.582 -4.232 7.336 1.00 81.75 100 PRO A C 1
ATOM 755 O O . PRO A 1 100 ? 8.448 -3.791 7.490 1.00 81.75 100 PRO A O 1
ATOM 758 N N . GLN A 1 101 ? 10.030 -5.247 8.077 1.00 85.38 101 GLN A N 1
ATOM 759 C CA . GLN A 1 101 ? 9.217 -5.970 9.057 1.00 85.38 101 GLN A CA 1
ATOM 760 C C . GLN A 1 101 ? 8.731 -5.078 10.214 1.00 85.38 101 GLN A C 1
ATOM 762 O O . GLN A 1 101 ? 7.676 -5.333 10.797 1.00 85.38 101 GLN A O 1
ATOM 767 N N . ALA A 1 102 ? 9.479 -4.036 10.586 1.00 86.19 102 ALA A N 1
ATOM 768 C CA . ALA A 1 102 ? 9.027 -3.058 11.572 1.00 86.19 102 ALA A CA 1
ATOM 769 C C . ALA A 1 102 ? 7.908 -2.174 11.005 1.00 86.19 102 ALA A C 1
ATOM 771 O O . ALA A 1 102 ? 6.903 -1.971 11.684 1.00 86.19 102 ALA A O 1
ATOM 772 N N . GLU A 1 103 ? 8.027 -1.738 9.751 1.00 88.06 103 GLU A N 1
ATOM 773 C CA . GLU A 1 103 ? 6.964 -0.987 9.076 1.00 88.06 103 GLU A CA 1
ATOM 774 C C . GLU A 1 103 ? 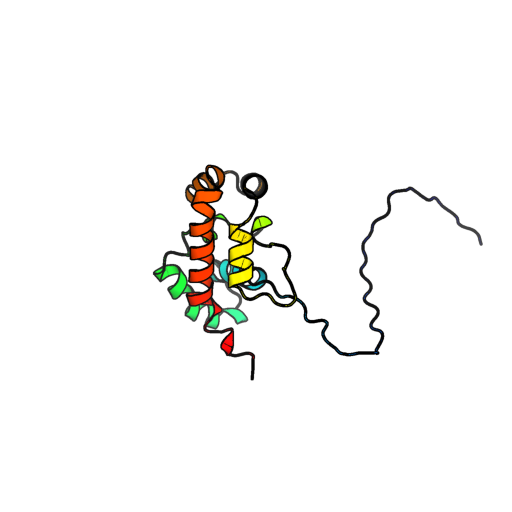5.705 -1.829 8.874 1.00 88.06 103 GLU A C 1
ATOM 776 O O . GLU A 1 103 ? 4.610 -1.370 9.184 1.00 88.06 103 GLU A O 1
ATOM 781 N N . TRP A 1 104 ? 5.833 -3.092 8.460 1.00 91.19 104 TRP A N 1
ATOM 782 C CA . TRP A 1 104 ? 4.688 -4.002 8.333 1.00 91.19 104 TRP A CA 1
ATOM 783 C C . TRP A 1 104 ? 3.966 -4.197 9.665 1.00 91.19 104 TRP A C 1
ATOM 785 O O . TRP A 1 104 ? 2.736 -4.175 9.709 1.00 91.19 104 TRP A O 1
ATOM 795 N N . ARG A 1 105 ? 4.708 -4.323 10.773 1.00 91.56 105 ARG A N 1
ATOM 796 C CA . ARG A 1 105 ? 4.111 -4.375 12.117 1.00 91.56 105 ARG A CA 1
ATOM 797 C C . ARG A 1 105 ? 3.381 -3.081 12.471 1.00 91.56 105 ARG A C 1
ATOM 799 O O . ARG A 1 105 ? 2.280 -3.159 13.005 1.00 91.56 105 ARG A O 1
ATOM 806 N N . ALA A 1 106 ? 3.947 -1.922 12.139 1.00 91.88 106 ALA A N 1
ATOM 807 C CA . ALA A 1 106 ? 3.302 -0.634 12.378 1.00 91.88 106 ALA A CA 1
ATOM 808 C C . ALA A 1 106 ? 2.017 -0.466 11.546 1.00 91.88 106 ALA A C 1
ATOM 810 O O . ALA A 1 106 ? 0.986 -0.087 12.096 1.00 91.88 106 ALA A O 1
ATOM 811 N N . ILE A 1 107 ? 2.026 -0.856 10.265 1.00 94.31 107 ILE A N 1
ATOM 812 C CA . ILE A 1 107 ? 0.817 -0.883 9.424 1.00 94.31 107 ILE A CA 1
ATOM 813 C C . ILE A 1 107 ? -0.231 -1.818 10.035 1.00 94.31 107 ILE A C 1
ATOM 815 O O . ILE A 1 107 ? -1.398 -1.442 10.144 1.00 94.31 107 ILE A O 1
ATOM 819 N N . ARG A 1 108 ? 0.170 -3.016 10.484 1.00 95.25 108 ARG A N 1
ATOM 820 C CA . ARG A 1 108 ? -0.741 -3.978 11.126 1.00 95.25 108 ARG A CA 1
ATOM 821 C C . ARG A 1 108 ? -1.359 -3.447 12.422 1.00 95.25 108 ARG A C 1
ATOM 823 O O . ARG A 1 108 ? -2.469 -3.845 12.751 1.00 95.25 108 ARG A O 1
ATOM 830 N N . ALA A 1 109 ? -0.650 -2.578 13.136 1.00 95.19 109 ALA A N 1
ATOM 831 C CA . ALA A 1 109 ? -1.101 -1.944 14.372 1.00 95.19 109 ALA A CA 1
ATOM 832 C C . ALA A 1 109 ? -1.898 -0.644 14.143 1.00 95.19 109 ALA A C 1
ATOM 834 O O . ALA A 1 109 ? -2.237 0.043 15.106 1.00 95.19 109 ALA A O 1
ATOM 835 N N . SER A 1 110 ? -2.192 -0.286 12.888 1.00 95.94 110 SER A N 1
ATOM 836 C CA . SER A 1 110 ? -2.970 0.914 12.569 1.00 95.94 110 SER A CA 1
ATOM 837 C C . SER A 1 110 ? -4.339 0.875 13.242 1.00 95.94 110 SER A C 1
ATOM 839 O O . SER A 1 110 ? -5.074 -0.103 13.116 1.00 95.94 110 SER A O 1
ATOM 841 N N . ALA A 1 111 ? -4.715 1.971 13.905 1.00 96.25 111 ALA A N 1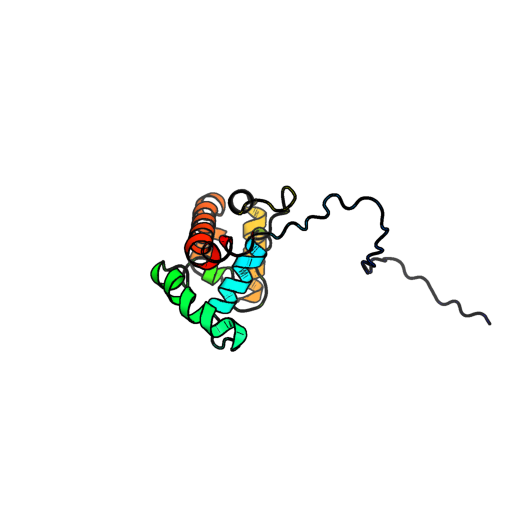
ATOM 842 C CA . ALA A 1 111 ? -6.023 2.090 14.537 1.00 96.25 111 ALA A CA 1
ATOM 843 C C . ALA A 1 111 ? -7.155 1.897 13.511 1.00 96.25 111 ALA A C 1
ATOM 845 O O . ALA A 1 111 ? -7.147 2.505 12.438 1.00 96.25 111 ALA A O 1
ATOM 846 N N . THR A 1 112 ? -8.170 1.105 13.861 1.00 97.44 112 THR A N 1
ATOM 847 C CA . THR A 1 112 ? -9.297 0.774 12.969 1.00 97.44 112 THR A CA 1
ATOM 848 C C . THR A 1 112 ? -9.991 2.010 12.395 1.00 97.44 112 THR A C 1
ATOM 850 O O . THR A 1 112 ? -10.302 2.045 11.204 1.00 97.44 112 THR A O 1
ATOM 853 N N . GLY A 1 113 ? -10.189 3.047 13.218 1.00 97.69 113 GLY A N 1
ATOM 854 C CA . GLY A 1 113 ? -10.776 4.321 12.798 1.00 97.69 113 GLY A CA 1
ATOM 855 C C . GLY A 1 113 ? -9.955 5.024 11.717 1.00 97.69 113 GLY A C 1
ATOM 856 O O . GLY A 1 113 ? -10.520 5.495 10.734 1.00 97.69 113 GLY A O 1
ATOM 857 N N . ARG A 1 114 ? -8.621 5.007 11.842 1.00 97.50 114 ARG A N 1
ATOM 858 C CA . ARG A 1 114 ? -7.704 5.572 10.844 1.00 97.50 114 ARG A CA 1
ATOM 859 C C . ARG A 1 114 ? -7.756 4.795 9.530 1.00 97.50 114 ARG A C 1
ATOM 861 O O . ARG A 1 114 ? -7.860 5.401 8.470 1.00 97.50 114 ARG A O 1
ATOM 868 N N . VAL A 1 115 ? -7.748 3.461 9.588 1.00 98.25 115 VAL A N 1
ATOM 869 C CA . VAL A 1 115 ? -7.860 2.626 8.378 1.00 98.25 115 VAL A CA 1
ATOM 870 C C . VAL A 1 115 ? -9.165 2.914 7.639 1.00 98.25 115 VAL A C 1
ATOM 872 O O . VAL A 1 115 ? -9.152 3.094 6.424 1.00 98.25 115 VAL A O 1
ATOM 875 N N . ARG A 1 116 ? -10.293 2.996 8.354 1.00 98.44 116 ARG A N 1
ATOM 876 C CA . ARG A 1 116 ? -11.591 3.321 7.745 1.00 98.44 116 ARG A CA 1
ATOM 877 C C . ARG A 1 116 ? -11.595 4.713 7.120 1.00 98.44 116 ARG A C 1
ATOM 879 O O . ARG A 1 116 ? -11.949 4.835 5.954 1.00 98.44 116 ARG A O 1
ATOM 886 N N . GLN A 1 117 ? -11.113 5.720 7.847 1.00 98.12 117 GLN A N 1
ATOM 887 C CA . GLN A 1 117 ? -11.021 7.097 7.361 1.00 98.12 117 GLN A CA 1
ATOM 888 C C . GLN A 1 117 ? -10.237 7.201 6.045 1.00 98.12 117 GLN A C 1
ATOM 890 O O . GLN A 1 117 ? -10.700 7.840 5.096 1.00 98.12 117 GLN A O 1
ATOM 895 N N . ASP A 1 118 ? -9.072 6.560 5.970 1.00 97.94 118 ASP A N 1
ATOM 896 C CA . ASP A 1 118 ? -8.232 6.613 4.774 1.00 97.94 118 ASP A CA 1
ATOM 897 C C . ASP A 1 118 ? -8.862 5.827 3.611 1.00 97.94 118 ASP A C 1
ATOM 899 O O . ASP A 1 118 ? -8.768 6.236 2.453 1.00 97.94 118 ASP A O 1
ATOM 903 N N . LEU A 1 119 ? -9.555 4.716 3.892 1.00 98.06 119 LEU A N 1
ATOM 904 C CA . LEU A 1 119 ? -10.304 3.969 2.877 1.00 98.06 119 LEU A CA 1
ATOM 905 C C . LEU A 1 119 ? -11.518 4.751 2.357 1.00 98.06 119 LEU A C 1
ATOM 907 O O . LEU A 1 119 ? -11.767 4.737 1.153 1.00 98.06 119 LEU A O 1
ATOM 911 N N . ASP A 1 120 ? -12.228 5.485 3.212 1.00 97.62 120 ASP A N 1
ATOM 912 C CA . ASP A 1 120 ? -13.290 6.403 2.790 1.00 97.62 120 ASP A CA 1
ATOM 913 C C . ASP A 1 120 ? -12.726 7.530 1.926 1.00 97.62 120 ASP A C 1
ATOM 915 O O . ASP A 1 120 ? -13.307 7.901 0.904 1.00 97.62 120 ASP A O 1
ATOM 919 N N . HIS A 1 121 ? -11.562 8.069 2.297 1.00 96.81 121 HIS A N 1
ATOM 920 C CA . HIS A 1 121 ? -10.870 9.062 1.485 1.00 96.81 121 HIS A CA 1
ATOM 921 C C . HIS A 1 121 ? -10.495 8.493 0.114 1.00 96.81 121 HIS A C 1
ATOM 923 O O . HIS A 1 121 ? -10.818 9.096 -0.909 1.00 96.81 121 HIS A O 1
ATOM 929 N N . LEU A 1 122 ? -9.918 7.290 0.071 1.00 95.75 122 LEU A N 1
ATOM 930 C CA . LEU A 1 122 ? -9.633 6.586 -1.177 1.00 95.75 122 LEU A CA 1
ATOM 931 C C . LEU A 1 122 ? -10.901 6.369 -2.016 1.00 95.75 122 LEU A C 1
ATOM 933 O O . LEU A 1 122 ? -10.864 6.561 -3.232 1.00 95.75 122 LEU A O 1
ATOM 937 N N . ALA A 1 123 ? -12.026 6.012 -1.391 1.00 95.38 123 ALA A N 1
ATOM 938 C CA . ALA A 1 123 ? -13.302 5.831 -2.077 1.00 95.38 123 ALA A CA 1
ATOM 939 C C . ALA A 1 123 ? -13.769 7.120 -2.767 1.00 95.38 123 ALA A C 1
ATOM 941 O O . ALA A 1 123 ? -14.200 7.056 -3.915 1.00 95.38 123 ALA A O 1
ATOM 942 N N . ARG A 1 124 ? -13.595 8.293 -2.140 1.00 93.62 124 ARG A N 1
ATOM 943 C CA . ARG A 1 124 ? -13.924 9.594 -2.760 1.00 93.62 124 ARG A CA 1
ATOM 944 C C . ARG A 1 124 ? -13.126 9.858 -4.040 1.00 93.62 124 ARG A C 1
ATOM 946 O O . ARG A 1 124 ? -13.672 10.413 -4.985 1.00 93.62 124 ARG A O 1
ATOM 953 N N . HIS A 1 125 ? -11.872 9.406 -4.108 1.00 87.44 125 HIS A N 1
ATOM 954 C CA . HIS A 1 125 ? -11.038 9.518 -5.317 1.00 87.44 125 HIS A CA 1
ATOM 955 C C . HIS A 1 125 ? -11.367 8.471 -6.386 1.00 87.44 125 HIS A C 1
ATOM 957 O O . HIS A 1 125 ? -11.062 8.657 -7.563 1.00 87.44 125 HIS A O 1
ATOM 963 N N . ARG A 1 126 ? -11.941 7.333 -5.984 1.00 84.69 126 ARG A N 1
ATOM 964 C CA . ARG A 1 126 ? -12.108 6.140 -6.832 1.00 84.69 126 ARG A CA 1
ATOM 965 C C . ARG A 1 126 ? -13.556 5.807 -7.182 1.00 84.69 126 ARG A C 1
ATOM 967 O O . ARG A 1 126 ? -13.780 4.875 -7.955 1.00 84.69 126 ARG A O 1
ATOM 974 N N . GLY A 1 127 ? -14.517 6.523 -6.609 1.00 86.19 127 GLY A N 1
ATOM 975 C CA . GLY A 1 127 ? -15.943 6.213 -6.644 1.00 86.19 127 GLY A CA 1
ATOM 976 C C . GLY A 1 127 ? -16.321 5.139 -5.623 1.00 86.19 127 GLY A C 1
ATOM 977 O O . GLY A 1 127 ? -17.031 5.414 -4.663 1.00 86.19 127 GLY A O 1
ATOM 978 N N . THR A 1 128 ? -15.842 3.905 -5.809 1.00 88.12 128 THR A N 1
ATOM 979 C CA . THR A 1 128 ? -16.199 2.775 -4.932 1.00 88.12 128 THR A CA 1
ATOM 980 C C . THR A 1 128 ? -14.996 1.916 -4.571 1.00 88.12 128 THR A C 1
ATOM 982 O O . THR A 1 128 ? -14.144 1.645 -5.420 1.00 88.12 128 THR A O 1
ATOM 985 N N . LEU A 1 129 ? -14.966 1.406 -3.338 1.00 93.88 129 LEU A N 1
ATOM 986 C CA . LEU A 1 129 ? -13.979 0.414 -2.915 1.00 93.88 129 LEU A CA 1
ATOM 987 C C . LEU A 1 129 ? -14.221 -0.933 -3.596 1.00 93.88 129 LEU A C 1
ATOM 989 O O . LEU A 1 129 ? -15.361 -1.395 -3.689 1.00 93.88 129 LEU A O 1
ATOM 993 N N . GLY A 1 130 ? -13.140 -1.592 -4.013 1.00 94.75 130 GLY A N 1
ATOM 994 C CA . GLY A 1 130 ? -13.171 -2.976 -4.475 1.00 94.75 130 GLY A CA 1
ATOM 995 C C . GLY A 1 130 ? -13.541 -3.960 -3.355 1.00 94.75 130 GLY A C 1
ATOM 996 O O . GLY A 1 130 ? -13.589 -3.592 -2.178 1.00 94.75 130 GLY A O 1
ATOM 997 N N . PRO A 1 131 ? -13.848 -5.224 -3.693 1.00 95.75 131 PRO A N 1
ATOM 998 C CA . PRO A 1 131 ? -14.325 -6.202 -2.720 1.00 95.75 131 PRO A CA 1
ATOM 999 C C . PRO A 1 131 ? -13.336 -6.433 -1.575 1.00 95.75 131 PRO A C 1
ATOM 1001 O O . PRO A 1 131 ? -13.765 -6.563 -0.428 1.00 95.75 131 PRO A O 1
ATOM 1004 N N . ARG A 1 132 ? -12.022 -6.438 -1.836 1.00 95.62 132 ARG A N 1
ATOM 1005 C CA . ARG A 1 132 ? -11.038 -6.680 -0.775 1.00 95.62 132 ARG A CA 1
ATOM 1006 C C . ARG A 1 132 ? -10.969 -5.494 0.177 1.00 95.62 132 ARG A C 1
ATOM 1008 O O . ARG A 1 132 ? -10.954 -5.718 1.388 1.00 95.62 132 ARG A O 1
ATOM 1015 N N . LEU A 1 133 ? -11.015 -4.262 -0.333 1.00 96.94 133 LEU A N 1
ATOM 1016 C CA . LEU A 1 133 ? -11.038 -3.074 0.526 1.00 96.94 133 LEU A CA 1
ATOM 1017 C C . LEU A 1 133 ? -12.354 -2.879 1.260 1.00 96.94 133 LEU A C 1
ATOM 1019 O O . LEU A 1 133 ? -12.319 -2.435 2.399 1.00 96.94 133 LEU A O 1
ATOM 1023 N N . ARG A 1 134 ? -13.493 -3.303 0.702 1.00 97.25 134 ARG A N 1
ATOM 1024 C CA . ARG A 1 134 ? -14.749 -3.350 1.468 1.00 97.25 134 ARG A CA 1
ATOM 1025 C C . ARG A 1 134 ? -14.645 -4.293 2.665 1.00 97.25 134 ARG A C 1
ATOM 1027 O O . ARG A 1 134 ? -15.079 -3.937 3.754 1.00 97.25 134 ARG A O 1
ATOM 1034 N N . THR A 1 135 ? -14.022 -5.466 2.498 1.00 97.75 135 THR A N 1
ATOM 1035 C CA . THR A 1 135 ? -13.803 -6.376 3.639 1.00 97.75 135 THR A CA 1
ATOM 1036 C C . THR A 1 135 ? -12.813 -5.818 4.659 1.00 97.75 135 THR A C 1
ATOM 1038 O O . THR A 1 135 ? -13.031 -5.998 5.851 1.00 97.75 135 THR A O 1
ATOM 1041 N N . LEU A 1 136 ? -11.753 -5.131 4.209 1.00 97.81 136 LEU A N 1
ATOM 1042 C CA . LEU A 1 136 ? -10.793 -4.460 5.091 1.00 97.81 136 LEU A CA 1
ATOM 1043 C C . LEU A 1 136 ? -11.445 -3.296 5.847 1.00 97.81 136 LEU A C 1
ATOM 1045 O O . LEU A 1 136 ? -11.193 -3.129 7.028 1.00 97.81 136 LEU A O 1
ATOM 1049 N N . HIS A 1 137 ? -12.307 -2.527 5.186 1.00 98.06 137 HIS A N 1
ATOM 1050 C CA . HIS A 1 137 ? -13.061 -1.440 5.800 1.00 98.06 137 HIS A CA 1
ATOM 1051 C C . HIS A 1 137 ? -14.029 -1.954 6.879 1.00 98.06 137 HIS A C 1
ATOM 1053 O O . HIS A 1 137 ? -14.125 -1.377 7.964 1.00 98.06 137 HIS A O 1
ATOM 1059 N N . ALA A 1 138 ? -14.736 -3.055 6.599 1.00 98.06 138 ALA A N 1
ATOM 1060 C CA . ALA A 1 138 ? -15.674 -3.657 7.544 1.00 98.06 138 ALA A CA 1
ATOM 1061 C C . ALA A 1 138 ? -14.967 -4.140 8.822 1.00 98.06 138 ALA A C 1
ATOM 1063 O O . ALA A 1 138 ? -15.413 -3.827 9.926 1.00 98.06 138 ALA A O 1
ATOM 1064 N N . ASP A 1 139 ? -13.836 -4.829 8.670 1.00 97.56 139 ASP A N 1
ATOM 1065 C CA . ASP A 1 139 ? -13.100 -5.452 9.771 1.00 97.56 139 ASP A CA 1
ATOM 1066 C C . ASP A 1 139 ? -11.581 -5.248 9.602 1.00 97.56 139 ASP A C 1
ATOM 1068 O O . ASP A 1 139 ? -10.890 -6.136 9.088 1.00 97.56 139 ASP A O 1
ATOM 1072 N N . PRO A 1 140 ? -11.045 -4.065 9.969 1.00 97.88 140 PRO A N 1
ATOM 1073 C CA . PRO A 1 140 ? -9.622 -3.788 9.809 1.00 97.88 140 PRO A CA 1
ATOM 1074 C C . PRO A 1 140 ? -8.742 -4.751 10.610 1.00 97.88 140 PRO A C 1
ATOM 1076 O O . PRO A 1 140 ? -7.797 -5.314 10.052 1.00 97.88 140 PRO A O 1
ATOM 1079 N N . ASP A 1 141 ? -9.088 -5.015 11.872 1.00 95.75 141 ASP A N 1
ATOM 1080 C CA . ASP A 1 141 ? -8.289 -5.842 12.783 1.00 95.75 141 ASP A CA 1
ATOM 1081 C C . ASP A 1 141 ? -8.072 -7.257 12.228 1.00 95.75 141 ASP A C 1
ATOM 1083 O O . ASP A 1 141 ? -6.940 -7.753 12.182 1.00 95.75 141 ASP A O 1
ATOM 1087 N N . ALA A 1 142 ? -9.122 -7.896 11.695 1.00 95.31 142 ALA A N 1
ATOM 1088 C CA . ALA A 1 142 ? -9.007 -9.245 11.139 1.00 95.31 142 ALA A CA 1
ATOM 1089 C C . ALA A 1 142 ? -8.442 -9.295 9.708 1.00 95.31 142 ALA A C 1
ATOM 1091 O O . ALA A 1 142 ? -8.305 -10.383 9.124 1.00 95.31 142 ALA A O 1
ATOM 1092 N N . ARG A 1 143 ? -8.185 -8.146 9.069 1.00 96.75 143 ARG A N 1
ATOM 1093 C CA . ARG A 1 143 ? -7.815 -8.079 7.642 1.00 96.75 143 ARG A CA 1
ATOM 1094 C C . ARG A 1 143 ? -6.475 -7.403 7.386 1.00 96.75 143 ARG A C 1
ATOM 1096 O O . ARG A 1 143 ? -5.858 -7.733 6.369 1.00 96.75 143 ARG A O 1
ATOM 1103 N N . LEU A 1 144 ? -5.976 -6.573 8.301 1.00 96.94 144 LEU A N 1
ATOM 1104 C CA . LEU A 1 144 ? -4.653 -5.951 8.204 1.00 96.94 144 LEU A CA 1
ATOM 1105 C C . LEU A 1 144 ? -3.531 -6.990 8.109 1.00 96.94 144 LEU A C 1
ATOM 1107 O O . LEU A 1 144 ? -2.624 -6.821 7.303 1.00 96.94 144 LEU A O 1
ATOM 1111 N N . GLY A 1 145 ? -3.636 -8.122 8.816 1.00 96.31 145 GLY A N 1
ATOM 1112 C CA . GLY A 1 145 ? -2.650 -9.207 8.701 1.00 96.31 145 GLY A CA 1
ATOM 1113 C C . GLY A 1 145 ? -2.524 -9.778 7.280 1.00 96.31 145 GLY A C 1
ATOM 1114 O O . GLY A 1 145 ? -1.426 -10.099 6.833 1.00 96.31 145 GLY A O 1
ATOM 1115 N N . LYS A 1 146 ? -3.634 -9.850 6.527 1.00 95.44 146 LYS A N 1
ATOM 1116 C CA . LYS A 1 146 ? -3.612 -10.290 5.120 1.00 95.44 146 LYS A CA 1
ATOM 1117 C C . LYS A 1 146 ? -2.965 -9.244 4.216 1.00 95.44 146 LYS A C 1
ATOM 1119 O O . LYS A 1 146 ? -2.251 -9.603 3.290 1.00 95.44 146 LYS A O 1
ATOM 1124 N N . LEU A 1 147 ? -3.217 -7.962 4.483 1.00 96.06 147 LEU A N 1
ATOM 1125 C CA . LEU A 1 147 ? -2.587 -6.864 3.753 1.00 96.06 147 LEU A CA 1
ATOM 1126 C C . LEU A 1 147 ? -1.068 -6.858 3.959 1.00 96.06 147 LEU A C 1
ATOM 1128 O O . LEU A 1 147 ? -0.324 -6.781 2.988 1.00 96.06 147 LEU A O 1
ATOM 1132 N N . THR A 1 148 ? -0.604 -6.977 5.201 1.00 95.62 148 THR A N 1
ATOM 1133 C CA . THR A 1 148 ? 0.835 -6.970 5.489 1.00 95.62 148 THR A CA 1
ATOM 1134 C C . THR A 1 148 ? 1.539 -8.209 4.951 1.00 95.62 148 THR A C 1
ATOM 1136 O O . THR A 1 148 ? 2.662 -8.093 4.480 1.00 95.62 148 THR A O 1
ATOM 1139 N N . GLY A 1 149 ? 0.865 -9.365 4.919 1.00 95.75 149 GLY A N 1
ATOM 1140 C CA . GLY A 1 149 ? 1.383 -10.550 4.227 1.00 95.75 149 GLY A CA 1
ATOM 1141 C C . GLY A 1 149 ? 1.525 -10.350 2.712 1.00 95.75 149 GLY A C 1
ATOM 1142 O O . GLY A 1 149 ? 2.503 -10.801 2.125 1.00 95.75 149 GLY A O 1
ATOM 1143 N N . GLU A 1 150 ? 0.600 -9.629 2.065 1.00 95.88 150 GLU A N 1
ATOM 1144 C CA . GLU A 1 150 ? 0.753 -9.260 0.647 1.00 95.88 150 GLU A CA 1
ATOM 1145 C C . GLU A 1 150 ? 1.912 -8.270 0.423 1.00 95.88 150 GLU A C 1
ATOM 1147 O O . GLU A 1 150 ? 2.627 -8.401 -0.571 1.00 95.88 150 GLU A O 1
ATOM 1152 N N . LEU A 1 151 ? 2.122 -7.304 1.330 1.00 94.81 151 LEU A N 1
ATOM 1153 C CA . LEU A 1 151 ? 3.262 -6.372 1.280 1.00 94.81 151 LEU A CA 1
ATOM 1154 C C . LEU A 1 151 ? 4.601 -7.105 1.399 1.00 94.81 151 LEU A C 1
ATOM 1156 O O . LEU A 1 151 ? 5.517 -6.844 0.619 1.00 94.81 151 LEU A O 1
ATOM 1160 N N . GLU A 1 152 ? 4.693 -8.041 2.342 1.00 94.31 152 GLU A N 1
ATOM 1161 C CA . GLU A 1 152 ? 5.871 -8.882 2.541 1.00 94.31 152 GLU A CA 1
ATOM 1162 C C . GLU A 1 152 ? 6.145 -9.742 1.305 1.00 94.31 152 GLU A C 1
ATOM 1164 O O . GLU A 1 152 ? 7.228 -9.656 0.728 1.00 94.31 152 GLU A O 1
ATOM 1169 N N . ALA A 1 153 ? 5.136 -10.470 0.813 1.00 95.50 153 ALA A N 1
ATOM 1170 C CA . ALA A 1 153 ? 5.266 -11.286 -0.392 1.00 95.50 153 ALA A CA 1
ATOM 1171 C C . ALA A 1 153 ? 5.702 -10.458 -1.611 1.00 95.50 153 ALA A C 1
ATOM 1173 O O . ALA A 1 153 ? 6.567 -10.890 -2.373 1.00 95.50 153 ALA A O 1
ATOM 1174 N N . TYR A 1 154 ? 5.145 -9.254 -1.789 1.00 95.62 154 TYR A N 1
ATOM 1175 C CA . TYR A 1 154 ? 5.567 -8.349 -2.857 1.00 95.62 154 TYR A CA 1
ATOM 1176 C C . TYR A 1 154 ? 7.027 -7.910 -2.693 1.00 95.62 154 TYR A C 1
ATOM 1178 O O . TYR A 1 154 ? 7.792 -7.954 -3.659 1.00 95.62 154 TYR A O 1
ATOM 1186 N N . GLY A 1 155 ? 7.420 -7.513 -1.478 1.00 91.56 155 GLY A N 1
ATOM 1187 C CA . GLY A 1 155 ? 8.790 -7.125 -1.157 1.00 91.56 155 GLY A CA 1
ATOM 1188 C C . GLY A 1 155 ? 9.798 -8.213 -1.524 1.00 91.56 155 GLY A C 1
ATOM 1189 O O . GLY A 1 155 ? 10.792 -7.914 -2.185 1.00 91.56 155 GLY A O 1
ATOM 1190 N N . GLU A 1 156 ? 9.500 -9.465 -1.185 1.00 92.31 156 GLU A N 1
ATOM 1191 C CA . GLU A 1 156 ? 10.362 -10.614 -1.478 1.00 92.31 156 GLU A CA 1
ATOM 1192 C C . GLU A 1 156 ? 10.493 -10.894 -2.979 1.00 92.31 156 GLU A C 1
ATOM 1194 O O . GLU A 1 156 ? 11.599 -11.035 -3.501 1.00 92.31 156 GLU A O 1
ATOM 1199 N N . VAL A 1 157 ? 9.383 -10.933 -3.722 1.00 94.25 157 VAL A N 1
ATOM 1200 C CA . VAL A 1 157 ? 9.440 -11.343 -5.137 1.00 94.25 157 VAL A CA 1
ATOM 1201 C C . VAL A 1 157 ? 9.901 -10.224 -6.076 1.00 94.25 157 VAL A C 1
ATOM 1203 O O . VAL A 1 157 ? 10.494 -10.504 -7.127 1.00 94.25 157 VAL A O 1
ATOM 1206 N N . ALA A 1 158 ? 9.626 -8.962 -5.725 1.00 92.50 158 ALA A N 1
ATOM 1207 C CA . ALA A 1 158 ? 9.868 -7.814 -6.596 1.00 92.50 158 ALA A CA 1
ATOM 1208 C C . ALA A 1 158 ? 11.109 -6.996 -6.216 1.00 92.50 158 ALA A C 1
ATOM 1210 O O . ALA A 1 158 ? 11.814 -6.533 -7.114 1.00 92.50 158 ALA A O 1
ATOM 1211 N N . LEU A 1 159 ? 11.384 -6.809 -4.920 1.00 89.50 159 LEU A N 1
ATOM 1212 C CA . LEU A 1 159 ? 12.361 -5.818 -4.448 1.00 89.50 159 LEU A CA 1
ATOM 1213 C C . LEU A 1 159 ? 13.615 -6.445 -3.830 1.00 89.50 159 LEU A C 1
ATOM 1215 O O . LEU A 1 159 ? 14.723 -6.003 -4.138 1.00 89.50 159 LEU A O 1
ATOM 1219 N N . ALA A 1 160 ? 13.473 -7.496 -3.018 1.00 87.88 160 ALA A N 1
ATO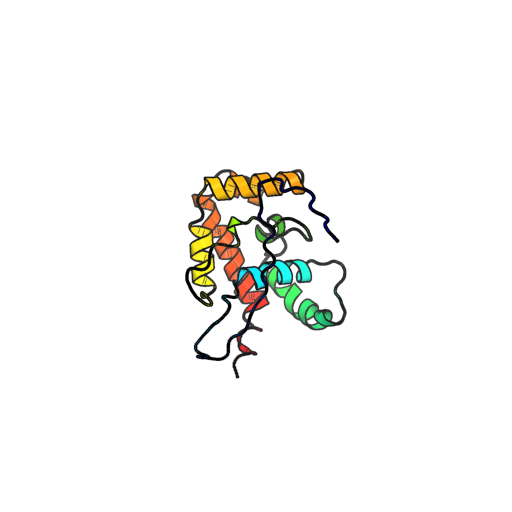M 1220 C CA . ALA A 1 160 ? 14.590 -8.154 -2.334 1.00 87.88 160 ALA A CA 1
ATOM 1221 C C . ALA A 1 160 ? 15.764 -8.539 -3.265 1.00 87.88 160 ALA A C 1
ATOM 1223 O O . ALA A 1 160 ? 16.907 -8.254 -2.898 1.00 87.88 160 ALA A O 1
ATOM 1224 N N . PRO A 1 161 ? 15.545 -9.042 -4.504 1.00 85.81 161 PRO A N 1
ATOM 1225 C CA . PRO A 1 161 ? 16.638 -9.379 -5.424 1.00 85.81 161 PRO A CA 1
ATOM 1226 C C . PRO A 1 161 ? 17.533 -8.197 -5.837 1.00 85.81 161 PRO A C 1
ATOM 1228 O O . PRO A 1 161 ? 18.615 -8.414 -6.387 1.00 85.81 161 PRO A O 1
ATOM 1231 N N . TYR A 1 162 ? 17.083 -6.959 -5.606 1.00 81.12 162 TYR A N 1
ATOM 1232 C CA . TYR A 1 162 ? 17.779 -5.730 -5.994 1.00 81.12 162 TYR A CA 1
ATOM 1233 C C . TYR A 1 162 ? 18.282 -4.916 -4.792 1.00 81.12 162 TYR A C 1
ATOM 1235 O O . TYR A 1 162 ? 19.188 -4.106 -4.966 1.00 81.12 162 TYR A O 1
ATOM 1243 N N . ARG A 1 163 ? 17.780 -5.164 -3.572 1.00 72.19 163 ARG A N 1
ATOM 1244 C CA . ARG A 1 163 ? 18.222 -4.470 -2.344 1.00 72.19 163 ARG A CA 1
ATOM 1245 C C . ARG A 1 163 ? 19.633 -4.863 -1.896 1.00 72.19 163 ARG A C 1
ATOM 1247 O O . ARG A 1 163 ? 20.372 -4.025 -1.400 1.00 72.19 163 ARG A O 1
ATOM 1254 N N . ALA A 1 164 ? 20.047 -6.105 -2.138 1.00 56.59 164 ALA A N 1
ATOM 1255 C CA . ALA A 1 164 ? 21.375 -6.597 -1.751 1.00 56.59 164 ALA A CA 1
ATOM 1256 C C . ALA A 1 164 ? 22.520 -6.158 -2.691 1.00 56.59 164 ALA A C 1
ATOM 1258 O O . ALA A 1 164 ? 23.671 -6.502 -2.454 1.00 56.59 164 ALA A O 1
ATOM 1259 N N . ARG A 1 165 ? 22.233 -5.415 -3.771 1.00 50.38 165 ARG A N 1
ATOM 1260 C CA . ARG A 1 165 ? 23.238 -5.029 -4.784 1.00 50.38 165 ARG A CA 1
ATOM 1261 C C . ARG A 1 165 ? 23.838 -3.633 -4.579 1.00 50.38 165 ARG A C 1
ATOM 1263 O O . ARG A 1 165 ? 24.665 -3.224 -5.384 1.00 50.38 165 ARG A O 1
ATOM 1270 N N . GLY A 1 166 ? 23.411 -2.904 -3.545 1.00 44.50 166 GLY A N 1
ATOM 1271 C CA . GLY A 1 166 ? 23.812 -1.514 -3.281 1.00 44.50 166 GLY A CA 1
ATOM 1272 C C . GLY A 1 166 ? 24.631 -1.295 -2.006 1.00 44.50 166 GLY A C 1
ATOM 1273 O O . GLY A 1 166 ? 24.929 -0.152 -1.680 1.00 44.50 166 GLY A O 1
ATOM 1274 N N . CYS A 1 167 ? 24.988 -2.358 -1.284 1.00 34.03 167 CYS A N 1
ATOM 1275 C CA . CYS A 1 167 ? 25.924 -2.295 -0.162 1.00 34.03 167 CYS A CA 1
ATOM 1276 C C . CYS A 1 167 ? 27.142 -3.157 -0.500 1.00 34.03 167 CYS A C 1
ATOM 1278 O O . CYS A 1 167 ? 27.235 -4.304 -0.069 1.00 34.03 167 CYS A O 1
ATOM 1280 N N . SER A 1 168 ? 28.030 -2.605 -1.324 1.00 32.88 168 SER A N 1
ATOM 1281 C CA . SER A 1 168 ? 29.437 -3.001 -1.399 1.00 32.88 168 SER A CA 1
ATOM 1282 C C . SER A 1 168 ? 30.291 -1.809 -1.011 1.00 32.88 168 SER A C 1
ATOM 1284 O O . SER A 1 168 ? 29.826 -0.667 -1.226 1.00 32.88 168 SER A O 1
#